Protein AF-A0AAU9Q810-F1 (afdb_monomer)

Sequence (113 aa):
MRFFKGLFLGLIVFGAFTLGQATQYHISSDEVRYTTLQSWLNTYPEQRELTHQFIERCINHPPRVFGSDDTLSLYECGDSLGAYNLVDTLEQAERMLSDVAWPLSEFQAHSTP

pLDDT: mean 72.8, std 15.01, range [40.91, 93.0]

Radius of gyration: 19.92 Å; Cα contacts (8 Å, |Δi|>4): 63; chains: 1; bounding box: 44×58×50 Å

Solvent-accessible surface area (backbone atoms only — not comparable to full-atom values): 6549 Å² total; per-residue (Å²): 119,71,66,59,54,53,54,52,52,50,51,52,53,52,52,53,48,55,53,50,52,54,52,52,51,53,55,50,53,54,51,51,50,53,51,48,51,52,51,45,41,73,76,40,59,89,46,41,67,62,52,49,51,40,43,56,46,30,67,75,46,52,55,68,45,89,91,50,95,54,63,55,46,59,54,61,46,24,51,76,71,68,37,50,73,61,33,53,52,48,52,51,52,50,52,48,44,62,62,62,70,61,55,82,81,65,71,79,79,75,81,77,133

Organism: NCBI:txid696485

Structure (mmCIF, N/CA/C/O backbone):
data_AF-A0AAU9Q810-F1
#
_entry.id   AF-A0AAU9Q810-F1
#
loop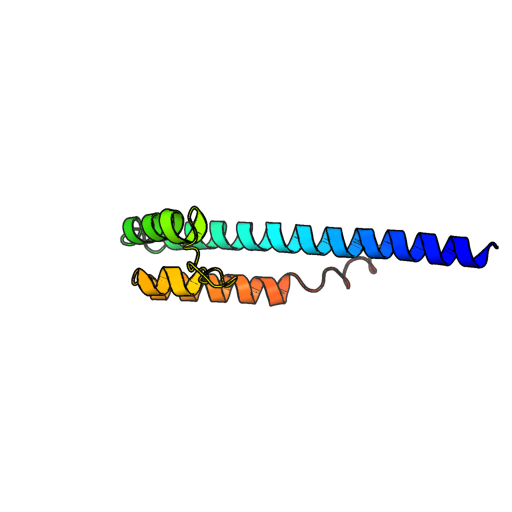_
_atom_site.group_PDB
_atom_site.id
_atom_site.type_symbol
_atom_site.label_atom_id
_atom_site.label_alt_id
_atom_site.label_comp_id
_atom_site.label_asym_id
_atom_site.label_entity_id
_atom_site.label_seq_id
_atom_site.pdbx_PDB_ins_code
_atom_site.Cartn_x
_atom_site.Cartn_y
_atom_site.Cartn_z
_atom_site.occupancy
_atom_site.B_iso_or_equiv
_atom_site.auth_seq_id
_atom_site.auth_comp_id
_atom_site.auth_asym_id
_atom_site.auth_atom_id
_atom_site.pdbx_PDB_model_num
ATOM 1 N N . MET A 1 1 ? 31.382 14.120 -36.101 1.00 52.81 1 MET A N 1
ATOM 2 C CA . MET A 1 1 ? 31.649 13.709 -34.697 1.00 52.81 1 MET A CA 1
ATOM 3 C C . MET A 1 1 ? 30.894 14.504 -33.619 1.00 52.81 1 MET A C 1
ATOM 5 O O . MET A 1 1 ? 30.610 13.922 -32.584 1.00 52.81 1 MET A O 1
ATOM 9 N N . ARG A 1 2 ? 30.531 15.787 -33.812 1.00 57.81 2 ARG A N 1
ATOM 10 C CA . ARG A 1 2 ? 29.805 16.584 -32.791 1.00 57.81 2 ARG A CA 1
ATOM 11 C C . ARG A 1 2 ? 28.341 16.162 -32.560 1.00 57.81 2 ARG A C 1
ATOM 13 O O . ARG A 1 2 ? 27.901 16.137 -31.420 1.00 57.81 2 ARG A O 1
ATOM 20 N N . PHE A 1 3 ? 27.638 15.747 -33.615 1.00 57.88 3 PHE A N 1
ATOM 21 C CA . PHE A 1 3 ? 26.242 15.282 -33.545 1.00 57.88 3 PHE A CA 1
ATOM 22 C C . PHE A 1 3 ? 26.063 14.003 -32.708 1.00 57.88 3 PHE A C 1
ATOM 24 O O . PHE A 1 3 ? 25.139 13.902 -31.910 1.00 57.88 3 PHE A O 1
ATOM 31 N N . PHE A 1 4 ? 27.003 13.059 -32.826 1.00 60.53 4 PHE A N 1
ATOM 32 C CA . PHE A 1 4 ? 26.976 11.800 -32.073 1.00 60.53 4 PHE A CA 1
ATOM 33 C C . PHE A 1 4 ? 27.126 12.018 -30.561 1.00 60.53 4 PHE A C 1
ATOM 35 O O . PHE A 1 4 ? 26.480 11.332 -29.781 1.00 60.53 4 PHE A O 1
ATOM 42 N N . LYS A 1 5 ? 27.924 13.013 -30.140 1.00 61.47 5 LYS A N 1
ATOM 43 C CA . LYS A 1 5 ? 28.067 13.389 -28.722 1.00 61.47 5 LYS A CA 1
ATOM 44 C C . LYS A 1 5 ? 26.780 13.981 -28.137 1.0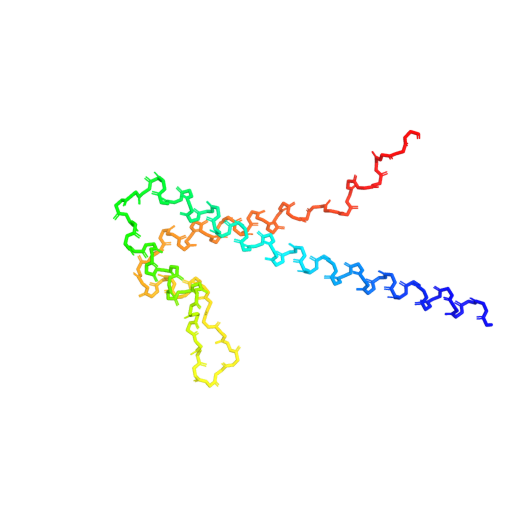0 61.47 5 LYS A C 1
ATOM 46 O O . LYS A 1 5 ? 26.460 13.679 -26.995 1.00 61.47 5 LYS A O 1
ATOM 51 N N . GLY A 1 6 ? 26.043 14.779 -28.914 1.00 68.69 6 GLY A N 1
ATOM 52 C CA . GLY A 1 6 ? 24.745 15.324 -28.495 1.00 68.69 6 GLY A CA 1
ATOM 53 C C . GLY A 1 6 ? 23.674 14.241 -28.342 1.00 68.69 6 GLY A C 1
ATOM 54 O O . GLY A 1 6 ? 22.963 14.220 -27.344 1.00 68.69 6 GLY A O 1
ATOM 55 N N . LEU A 1 7 ? 23.626 13.289 -29.280 1.00 73.12 7 LEU A N 1
ATOM 56 C CA . LEU A 1 7 ? 22.701 12.152 -29.222 1.00 73.12 7 LEU A CA 1
ATOM 57 C C . LEU A 1 7 ? 23.000 11.219 -28.035 1.00 73.12 7 LEU A C 1
ATOM 59 O O . LEU A 1 7 ? 22.086 10.762 -27.356 1.00 73.12 7 LEU A O 1
ATOM 63 N N . PHE A 1 8 ? 24.284 10.985 -27.745 1.00 75.88 8 PHE A N 1
ATOM 64 C CA . PHE A 1 8 ? 24.706 10.152 -26.617 1.00 75.88 8 PHE A CA 1
ATOM 65 C C . PHE A 1 8 ? 24.386 10.800 -25.262 1.00 75.88 8 PHE A C 1
ATOM 67 O O . PHE A 1 8 ? 23.898 10.128 -24.359 1.00 75.88 8 PHE A O 1
ATOM 74 N N . LEU A 1 9 ? 24.598 12.115 -25.126 1.00 76.62 9 LEU A N 1
ATOM 75 C CA . LEU A 1 9 ? 24.210 12.859 -23.923 1.00 76.62 9 LEU A CA 1
ATOM 76 C C . LEU A 1 9 ? 22.686 12.889 -23.735 1.00 76.62 9 LEU A C 1
ATOM 78 O O . LEU A 1 9 ? 22.218 12.708 -22.615 1.00 76.62 9 LEU A O 1
ATOM 82 N N . GLY A 1 10 ? 21.916 13.040 -24.817 1.00 78.06 10 GLY A N 1
ATOM 83 C CA . GLY A 1 10 ? 20.453 12.969 -24.769 1.00 78.06 10 GLY A CA 1
ATOM 84 C C . GLY A 1 10 ? 19.936 11.613 -24.278 1.00 78.06 10 GLY A C 1
ATOM 85 O O . GLY A 1 10 ? 19.064 11.569 -23.415 1.00 78.06 10 GLY A O 1
ATOM 86 N N . LEU A 1 11 ? 20.522 10.510 -24.755 1.00 76.44 11 LEU A N 1
ATOM 87 C CA . LEU A 1 11 ? 20.173 9.157 -24.303 1.00 76.44 11 LEU A CA 1
ATOM 88 C C . LEU A 1 11 ? 20.500 8.923 -22.823 1.00 76.44 11 LEU A C 1
ATOM 90 O O . LEU A 1 11 ? 19.710 8.299 -22.121 1.00 76.44 11 LEU A O 1
ATOM 94 N N . ILE A 1 12 ? 21.628 9.445 -22.333 1.00 77.50 12 ILE A N 1
ATOM 95 C CA . ILE A 1 12 ? 22.006 9.327 -20.917 1.00 77.50 12 ILE A CA 1
ATOM 96 C C . ILE A 1 12 ? 21.019 10.090 -20.024 1.00 77.50 12 ILE A C 1
ATOM 98 O O . ILE A 1 12 ? 20.574 9.555 -19.011 1.00 77.50 12 ILE A O 1
ATOM 102 N N . VAL A 1 13 ? 20.638 11.313 -20.408 1.00 76.44 13 VAL A N 1
ATOM 103 C CA . VAL A 1 13 ? 19.667 12.119 -19.647 1.00 76.44 13 VAL A CA 1
ATOM 104 C C . VAL A 1 13 ? 18.284 11.462 -19.649 1.00 76.44 13 VAL A C 1
ATOM 106 O O . VAL A 1 13 ? 17.651 11.369 -18.600 1.00 76.44 13 VAL A O 1
ATOM 109 N N . PHE A 1 14 ? 17.838 10.937 -20.793 1.00 72.31 14 PHE A N 1
ATOM 110 C CA . PHE A 1 14 ? 16.566 10.219 -20.894 1.00 72.31 14 PHE A CA 1
ATOM 111 C C . PHE A 1 14 ? 16.561 8.918 -20.068 1.00 72.31 14 PHE A C 1
ATOM 113 O O . PHE A 1 14 ? 15.591 8.620 -19.368 1.00 72.31 14 PHE A O 1
ATOM 120 N N . GLY A 1 15 ? 17.670 8.172 -20.076 1.00 71.44 15 GLY A N 1
ATOM 121 C CA . GLY A 1 15 ? 17.847 6.982 -19.241 1.00 71.44 15 GLY A CA 1
ATOM 122 C C . GLY A 1 15 ? 17.805 7.295 -17.741 1.00 71.44 15 GLY A C 1
ATOM 123 O O . GLY A 1 15 ? 17.127 6.607 -16.986 1.00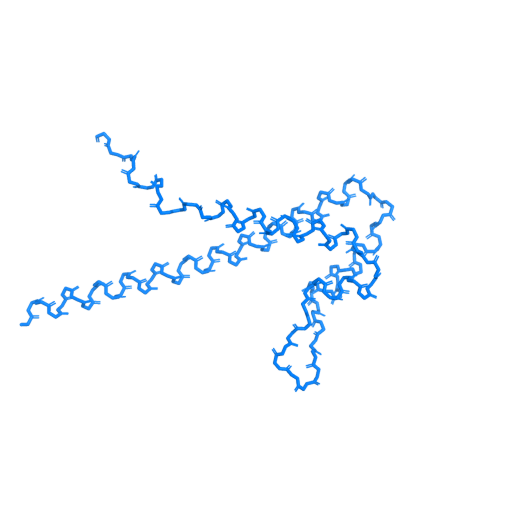 71.44 15 GLY A O 1
ATOM 124 N N . ALA A 1 16 ? 18.461 8.371 -17.301 1.00 71.06 16 ALA A N 1
ATOM 125 C CA . ALA A 1 16 ? 18.420 8.790 -15.899 1.00 71.06 16 ALA A CA 1
ATOM 126 C C . ALA A 1 16 ? 17.016 9.249 -15.460 1.00 71.06 16 ALA A C 1
ATOM 128 O O . ALA A 1 16 ? 16.584 8.933 -14.352 1.00 71.06 16 ALA A O 1
ATOM 129 N N . PHE A 1 17 ? 16.286 9.952 -16.333 1.00 71.44 17 PHE A N 1
ATOM 130 C CA . PHE A 1 17 ? 14.923 10.405 -16.050 1.00 71.44 17 PHE A CA 1
ATOM 131 C C . PHE A 1 17 ? 13.953 9.231 -15.867 1.00 71.44 17 PHE A C 1
ATOM 133 O O . PHE A 1 17 ? 13.228 9.180 -14.877 1.00 71.44 17 PHE A O 1
ATOM 140 N N . THR A 1 18 ? 13.979 8.255 -16.778 1.00 69.12 18 THR A N 1
ATOM 141 C CA . THR A 1 18 ? 13.091 7.078 -16.712 1.00 69.12 18 THR A CA 1
ATOM 142 C C . THR A 1 18 ? 13.339 6.223 -15.465 1.00 69.12 18 THR A C 1
ATOM 144 O O . THR A 1 18 ? 12.384 5.809 -14.810 1.00 69.12 18 THR A O 1
ATOM 147 N N . LEU A 1 19 ? 14.601 6.030 -15.070 1.00 67.00 19 LEU A N 1
ATOM 148 C CA . LEU A 1 19 ? 14.954 5.322 -13.831 1.00 67.00 19 LEU A CA 1
ATOM 149 C C . LEU A 1 19 ? 14.513 6.080 -12.567 1.00 67.00 19 LEU A C 1
ATOM 151 O O . LEU A 1 19 ? 14.037 5.468 -11.607 1.00 67.00 19 LEU A O 1
ATOM 155 N N . GLY A 1 20 ? 14.648 7.410 -12.567 1.00 65.19 20 GLY A N 1
ATOM 156 C CA . GLY A 1 20 ? 14.203 8.259 -11.462 1.00 65.19 20 GLY A CA 1
ATOM 157 C C . GLY A 1 20 ? 12.688 8.208 -11.257 1.00 65.19 20 GLY A C 1
ATOM 158 O O . GLY A 1 20 ? 12.233 8.032 -10.129 1.00 65.19 20 GLY A O 1
ATOM 159 N N . GLN A 1 21 ? 11.918 8.279 -12.345 1.00 65.56 21 GLN A N 1
ATOM 160 C CA . GLN A 1 21 ? 10.455 8.176 -12.314 1.00 65.56 21 GLN A CA 1
ATOM 161 C C . GLN A 1 21 ? 9.985 6.796 -11.824 1.00 65.56 21 GLN A C 1
ATOM 163 O O . GLN A 1 21 ? 9.096 6.718 -10.981 1.00 65.56 21 GLN A O 1
ATOM 168 N N . ALA A 1 22 ? 10.628 5.708 -12.265 1.00 63.47 22 ALA A N 1
ATOM 169 C CA . ALA A 1 22 ? 10.298 4.357 -11.798 1.00 63.47 22 ALA A CA 1
ATOM 170 C C . ALA A 1 22 ? 10.538 4.185 -10.287 1.00 63.47 22 ALA A C 1
ATOM 172 O O . ALA A 1 22 ? 9.723 3.597 -9.580 1.00 63.47 22 ALA A O 1
ATOM 173 N N . THR A 1 23 ? 11.635 4.745 -9.773 1.00 59.38 23 THR A N 1
ATOM 174 C CA . THR A 1 23 ? 11.954 4.687 -8.339 1.00 59.38 23 THR A CA 1
ATOM 175 C C . THR A 1 23 ? 10.958 5.504 -7.513 1.00 59.38 23 THR A C 1
ATOM 177 O O . THR A 1 23 ? 10.500 5.041 -6.471 1.00 59.38 23 THR A O 1
ATOM 180 N N . GLN A 1 24 ? 10.585 6.697 -7.988 1.00 61.44 24 GLN A N 1
ATOM 181 C CA . GLN A 1 24 ? 9.572 7.532 -7.333 1.00 61.44 24 GLN A CA 1
ATOM 182 C C . GLN A 1 24 ? 8.203 6.852 -7.299 1.00 61.44 24 GLN A C 1
ATOM 184 O O . GLN A 1 24 ? 7.547 6.877 -6.262 1.00 61.44 24 GLN A O 1
ATOM 189 N N . TYR A 1 25 ? 7.808 6.190 -8.388 1.00 63.09 25 TYR A N 1
ATOM 190 C CA . TYR A 1 25 ? 6.562 5.428 -8.446 1.00 63.09 25 TYR A CA 1
ATOM 191 C C . TYR A 1 25 ? 6.524 4.310 -7.395 1.00 63.09 25 TYR A C 1
ATOM 193 O O . TYR A 1 25 ? 5.559 4.204 -6.641 1.00 63.09 25 TYR A O 1
ATOM 201 N N . HIS A 1 26 ? 7.600 3.522 -7.284 1.00 61.16 26 HIS A N 1
ATOM 202 C CA . HIS A 1 26 ? 7.683 2.453 -6.285 1.00 61.16 26 HIS A CA 1
ATOM 203 C C . HIS A 1 26 ? 7.574 2.979 -4.851 1.00 61.16 26 HIS A C 1
ATOM 205 O O . HIS A 1 26 ? 6.749 2.487 -4.083 1.00 61.16 26 HIS A O 1
ATOM 211 N N . ILE A 1 27 ? 8.344 4.015 -4.508 1.00 65.75 27 ILE A N 1
ATOM 212 C CA . ILE A 1 27 ? 8.302 4.624 -3.170 1.00 65.75 27 ILE A CA 1
ATOM 213 C C . ILE A 1 27 ? 6.899 5.165 -2.866 1.00 65.75 27 ILE A C 1
ATOM 215 O O . ILE A 1 27 ? 6.370 4.943 -1.780 1.00 65.75 27 ILE A O 1
ATOM 219 N N . SER A 1 28 ? 6.276 5.825 -3.844 1.00 71.06 28 SER A N 1
ATOM 220 C CA . SER A 1 28 ? 4.938 6.392 -3.694 1.00 71.06 28 SER A CA 1
ATOM 221 C C . SER A 1 28 ? 3.870 5.312 -3.483 1.00 71.06 28 SER A C 1
ATOM 223 O O . SER A 1 28 ? 2.975 5.494 -2.660 1.00 71.06 28 SER A O 1
ATOM 225 N N . SER A 1 29 ? 3.995 4.162 -4.153 1.00 69.88 29 SER A N 1
ATOM 226 C CA . SER A 1 29 ? 3.068 3.037 -3.979 1.00 69.88 29 SER A CA 1
ATOM 227 C C . SER A 1 29 ? 3.135 2.423 -2.577 1.00 69.88 29 SER A C 1
ATOM 229 O O . SER A 1 29 ? 2.096 2.171 -1.965 1.00 69.88 29 SER A O 1
ATOM 231 N N . ASP A 1 30 ? 4.336 2.260 -2.017 1.00 73.62 30 ASP A N 1
ATOM 232 C CA . ASP A 1 30 ? 4.499 1.735 -0.660 1.00 73.62 30 ASP A CA 1
ATOM 233 C C . ASP A 1 30 ? 3.972 2.727 0.385 1.00 73.62 30 ASP A C 1
ATOM 235 O O . ASP A 1 30 ? 3.267 2.338 1.319 1.00 73.62 30 ASP A O 1
ATOM 239 N N . GLU A 1 31 ? 4.238 4.022 0.208 1.00 78.75 31 GLU A N 1
ATOM 240 C CA . GLU A 1 31 ? 3.732 5.064 1.103 1.00 78.75 31 GLU A CA 1
ATOM 241 C C . GLU A 1 31 ? 2.195 5.128 1.108 1.00 78.75 31 GLU A C 1
ATOM 243 O O . GLU A 1 31 ? 1.577 5.190 2.178 1.00 78.75 31 GLU A O 1
ATOM 248 N N . VAL A 1 32 ? 1.550 5.021 -0.058 1.00 81.31 32 VAL A N 1
ATOM 249 C CA . VAL A 1 32 ? 0.081 4.952 -0.156 1.00 81.31 32 VAL A CA 1
ATOM 250 C C . VAL A 1 32 ? -0.477 3.724 0.551 1.00 81.31 32 VAL A C 1
ATOM 252 O O . VAL A 1 32 ? -1.460 3.837 1.287 1.00 81.31 32 VAL A O 1
ATOM 255 N N . ARG A 1 33 ? 0.158 2.558 0.408 1.00 83.38 33 ARG A N 1
ATOM 256 C CA . ARG A 1 33 ? -0.271 1.339 1.113 1.00 83.38 33 ARG A CA 1
ATOM 257 C C . ARG A 1 33 ? -0.219 1.519 2.626 1.00 83.38 33 ARG A C 1
ATOM 259 O O . ARG A 1 33 ? -1.205 1.252 3.313 1.00 83.38 33 ARG A O 1
ATOM 266 N N . TYR A 1 34 ? 0.902 2.010 3.154 1.00 84.25 34 TYR A N 1
ATOM 267 C CA . TYR A 1 34 ? 1.074 2.206 4.596 1.00 84.25 34 TYR A CA 1
ATOM 268 C C . TYR A 1 34 ? 0.118 3.255 5.170 1.00 84.25 34 TYR A C 1
ATOM 270 O O . TYR A 1 34 ? -0.459 3.040 6.239 1.00 84.25 34 TYR A O 1
ATOM 278 N N . THR A 1 35 ? -0.079 4.374 4.473 1.00 86.31 35 THR A N 1
ATOM 279 C CA . THR A 1 35 ? -1.014 5.425 4.905 1.00 86.31 35 THR A CA 1
ATOM 280 C C . THR A 1 35 ? -2.465 4.947 4.859 1.00 86.31 35 THR A C 1
ATOM 282 O O . THR A 1 35 ? -3.219 5.200 5.800 1.00 86.31 35 THR A O 1
ATOM 285 N N . THR A 1 36 ? -2.838 4.170 3.840 1.00 87.00 36 THR A N 1
ATOM 286 C CA . THR A 1 36 ? -4.168 3.552 3.730 1.00 87.00 36 THR A CA 1
ATOM 287 C C . THR A 1 36 ? -4.411 2.547 4.853 1.00 87.00 36 THR A C 1
ATOM 289 O O . THR A 1 36 ? -5.457 2.591 5.493 1.00 87.00 36 THR A O 1
ATOM 292 N N . LEU A 1 37 ? -3.427 1.701 5.177 1.00 88.88 37 LEU A N 1
ATOM 293 C CA . LEU A 1 37 ? -3.505 0.758 6.301 1.00 88.88 37 LEU A CA 1
ATOM 294 C C . LEU A 1 37 ? -3.635 1.463 7.655 1.00 88.88 37 LEU A C 1
ATOM 296 O O . LEU A 1 37 ? -4.430 1.052 8.496 1.00 88.88 37 LEU A O 1
ATOM 300 N N . GLN A 1 38 ? -2.878 2.539 7.869 1.00 89.50 38 GLN A N 1
ATOM 301 C CA . GLN A 1 38 ? -2.999 3.377 9.065 1.00 89.50 38 GLN A CA 1
ATOM 302 C C . GLN A 1 38 ? -4.394 4.000 9.166 1.00 89.50 38 GLN A C 1
ATOM 304 O O . GLN A 1 38 ? -5.025 3.938 10.221 1.00 89.50 38 GLN A O 1
ATOM 309 N N . SER A 1 39 ? -4.903 4.560 8.064 1.00 88.50 39 SER A N 1
ATOM 310 C CA . SER A 1 39 ? -6.259 5.109 8.008 1.00 88.50 39 SER A CA 1
ATOM 311 C C . SER A 1 39 ? -7.305 4.035 8.304 1.00 88.50 39 SER A C 1
ATOM 313 O O . SER A 1 39 ? -8.193 4.259 9.123 1.00 88.50 39 SER A O 1
ATOM 315 N N . TRP A 1 40 ? -7.161 2.848 7.710 1.00 90.31 40 TRP A N 1
ATOM 316 C CA . TRP A 1 40 ? -8.042 1.707 7.936 1.00 90.31 40 TRP A CA 1
ATOM 317 C C . TRP A 1 40 ? -8.089 1.302 9.410 1.00 90.31 40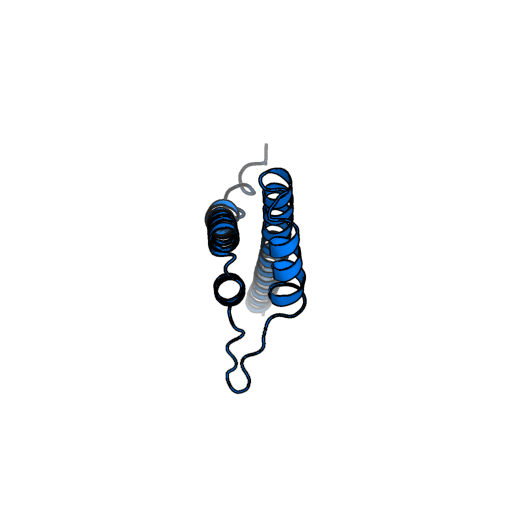 TRP A C 1
ATOM 319 O O . TRP A 1 40 ? -9.170 1.172 9.975 1.00 90.31 40 TRP A O 1
ATOM 329 N N . LEU A 1 41 ? -6.927 1.175 10.057 1.00 90.88 41 LEU A N 1
ATOM 330 C CA . LEU A 1 41 ? -6.818 0.830 11.479 1.00 90.88 41 LEU A CA 1
ATOM 331 C C . LEU A 1 41 ? -7.458 1.873 12.402 1.00 90.88 41 LEU A C 1
ATOM 333 O O . LEU A 1 41 ? -7.987 1.514 13.454 1.00 90.88 41 LEU A O 1
ATOM 337 N N . ASN A 1 42 ? -7.414 3.151 12.020 1.00 90.50 42 ASN A N 1
ATOM 338 C CA . ASN A 1 42 ? -8.059 4.226 12.770 1.00 90.50 42 ASN A CA 1
ATOM 339 C C . ASN A 1 42 ? -9.587 4.197 12.618 1.00 90.50 42 ASN A C 1
ATOM 341 O O . ASN A 1 42 ? -10.298 4.525 13.566 1.00 90.50 42 ASN A O 1
ATOM 345 N N . THR A 1 43 ? -10.093 3.819 11.441 1.00 91.75 43 THR A N 1
ATOM 346 C CA . THR A 1 43 ? -11.534 3.731 11.162 1.00 91.75 43 THR A CA 1
ATOM 347 C C . THR A 1 43 ? -12.163 2.441 11.698 1.00 91.75 43 THR A C 1
ATOM 349 O O . THR A 1 43 ? -13.269 2.496 12.229 1.00 91.75 43 THR A O 1
ATOM 352 N N . TYR A 1 44 ? -11.458 1.309 11.603 1.00 91.75 44 TYR A N 1
ATOM 353 C CA . TYR A 1 44 ? -11.940 -0.034 11.953 1.00 91.75 44 TYR A CA 1
ATOM 354 C C . TYR A 1 44 ? -11.010 -0.718 12.971 1.00 91.75 44 TYR A C 1
ATOM 356 O O . TYR A 1 44 ? -10.326 -1.699 12.647 1.00 91.75 44 TYR A O 1
ATOM 364 N N . PRO A 1 45 ? -10.942 -0.223 14.222 1.00 89.12 45 PRO A N 1
ATOM 365 C CA . PRO A 1 45 ? -10.050 -0.775 15.240 1.00 89.12 45 PRO A CA 1
ATOM 366 C C . PRO A 1 45 ? -10.356 -2.243 15.584 1.00 89.12 45 PRO A C 1
ATOM 368 O O . PRO A 1 45 ? -9.464 -2.973 16.017 1.00 89.12 45 PRO A O 1
ATOM 371 N N . GLU A 1 46 ? -11.588 -2.707 15.369 1.00 93.00 46 GLU A N 1
ATOM 372 C CA . GLU A 1 46 ? -12.002 -4.102 15.545 1.00 93.00 46 GLU A CA 1
ATOM 373 C C . GLU A 1 46 ? -11.365 -5.060 14.526 1.00 93.00 46 GLU A C 1
ATOM 375 O O . GLU A 1 46 ? -11.236 -6.251 14.802 1.00 93.00 46 GLU A O 1
ATOM 380 N N . GLN A 1 47 ? -10.903 -4.547 13.382 1.00 88.94 47 GLN A N 1
ATOM 381 C CA . GLN A 1 47 ? -10.230 -5.327 12.337 1.00 88.94 47 GLN A CA 1
ATOM 382 C C . GLN A 1 47 ? -8.704 -5.313 12.473 1.00 88.94 47 GLN A C 1
ATOM 384 O O . GLN A 1 47 ? -7.988 -5.757 11.572 1.00 88.94 47 GLN A O 1
ATOM 389 N N . ARG A 1 48 ? -8.180 -4.813 13.596 1.00 90.31 48 ARG A N 1
ATOM 390 C CA . ARG A 1 48 ? -6.741 -4.667 13.830 1.00 90.31 48 ARG A CA 1
ATOM 391 C C . ARG A 1 48 ? -5.973 -5.973 13.673 1.00 90.31 48 ARG A C 1
ATOM 393 O O . ARG A 1 48 ? -4.942 -5.986 13.012 1.00 90.31 48 ARG A O 1
ATOM 400 N N . GLU A 1 49 ? -6.489 -7.059 14.236 1.00 91.44 49 GLU A N 1
ATOM 401 C CA . GLU A 1 49 ? -5.849 -8.375 14.158 1.00 91.44 49 GLU A CA 1
ATOM 402 C C . GLU A 1 49 ? -5.781 -8.885 12.710 1.00 91.44 49 GLU A C 1
ATOM 404 O O . GLU A 1 49 ? -4.713 -9.258 12.230 1.00 91.44 49 GLU A O 1
ATOM 409 N N . LEU A 1 50 ? -6.894 -8.791 11.972 1.00 90.38 50 LEU A N 1
ATOM 410 C CA . LEU A 1 50 ? -6.955 -9.147 10.550 1.00 90.38 50 LEU A CA 1
ATOM 411 C C . LEU A 1 50 ? -5.990 -8.296 9.709 1.00 90.38 50 LEU A C 1
ATOM 413 O O . LEU A 1 50 ? -5.293 -8.809 8.837 1.00 90.38 50 LEU A O 1
ATOM 417 N N . THR A 1 51 ? -5.905 -7.000 10.009 1.00 89.81 51 THR A N 1
ATOM 418 C CA . THR A 1 51 ? -5.016 -6.062 9.313 1.00 89.81 51 THR A CA 1
ATOM 419 C C . THR A 1 51 ? -3.542 -6.361 9.602 1.00 89.81 51 THR A C 1
ATOM 421 O O . THR A 1 51 ? -2.717 -6.316 8.693 1.00 89.81 51 THR A O 1
ATOM 424 N N . HIS A 1 52 ? -3.186 -6.719 10.839 1.00 90.25 52 HIS A N 1
ATOM 425 C CA . HIS A 1 52 ? -1.823 -7.147 11.168 1.00 90.25 52 HIS A CA 1
ATOM 426 C C . HIS A 1 52 ? -1.451 -8.457 10.467 1.00 90.25 52 HIS A C 1
ATOM 428 O O . HIS A 1 52 ? -0.357 -8.542 9.910 1.00 90.25 52 HIS A O 1
ATOM 434 N N . GLN A 1 53 ? -2.364 -9.431 10.416 1.00 88.75 53 GLN A N 1
ATOM 435 C CA . GLN A 1 53 ? -2.151 -10.677 9.673 1.00 88.75 53 GLN A CA 1
ATOM 436 C C . GLN A 1 53 ? -1.967 -10.425 8.173 1.00 88.75 53 GLN A C 1
ATOM 438 O O . GLN A 1 53 ? -1.093 -11.030 7.550 1.00 88.75 53 GLN A O 1
ATOM 443 N N . PHE A 1 54 ? -2.729 -9.490 7.601 1.00 89.56 54 PHE A N 1
ATOM 444 C CA . PHE A 1 54 ? -2.541 -9.044 6.223 1.00 89.56 54 PHE A CA 1
ATOM 445 C C . PHE A 1 54 ? -1.148 -8.433 6.004 1.00 89.56 54 PHE A C 1
ATOM 447 O O . PHE A 1 54 ? -0.443 -8.827 5.077 1.00 89.56 54 PHE A O 1
ATOM 454 N N . ILE A 1 55 ? -0.700 -7.525 6.876 1.00 87.38 55 ILE A N 1
ATOM 455 C CA . ILE A 1 55 ? 0.633 -6.907 6.768 1.00 87.38 55 ILE A CA 1
ATOM 456 C C . ILE A 1 55 ? 1.737 -7.969 6.864 1.00 87.38 55 ILE A C 1
ATOM 458 O O . ILE A 1 55 ? 2.661 -7.995 6.052 1.00 87.38 55 ILE A O 1
ATOM 462 N N . GLU A 1 56 ? 1.651 -8.866 7.842 1.00 87.62 56 GLU A N 1
ATOM 463 C CA . GLU A 1 56 ? 2.688 -9.868 8.073 1.00 87.62 56 GLU A CA 1
ATOM 464 C C . GLU A 1 56 ? 2.790 -10.870 6.918 1.00 87.62 56 GLU A C 1
ATOM 466 O O . GLU A 1 56 ? 3.898 -11.206 6.488 1.00 87.62 56 GLU A O 1
ATOM 471 N N . ARG A 1 57 ? 1.642 -11.322 6.403 1.00 83.81 57 ARG A N 1
ATOM 472 C CA . ARG A 1 57 ? 1.570 -12.421 5.438 1.00 83.81 57 ARG A CA 1
ATOM 473 C C . ARG A 1 57 ? 1.536 -11.972 3.983 1.00 83.81 57 ARG A C 1
ATOM 475 O O . ARG A 1 57 ? 2.046 -12.696 3.141 1.00 83.81 57 ARG A O 1
ATOM 482 N N . CYS A 1 58 ? 0.956 -10.817 3.677 1.00 83.94 58 CYS A N 1
ATOM 483 C CA . CYS A 1 58 ? 0.802 -10.348 2.299 1.00 83.94 58 CYS A CA 1
ATOM 484 C C . CYS A 1 58 ? 1.824 -9.274 1.916 1.00 83.94 58 CYS A C 1
ATOM 486 O O . CYS A 1 58 ? 2.274 -9.264 0.775 1.00 83.94 58 CYS A O 1
ATOM 488 N N . ILE A 1 59 ? 2.238 -8.412 2.856 1.00 82.88 59 ILE A N 1
ATOM 489 C CA . ILE A 1 59 ? 3.209 -7.335 2.585 1.00 82.88 59 ILE A CA 1
ATOM 490 C C . ILE A 1 59 ? 4.637 -7.772 2.912 1.00 82.88 59 ILE A C 1
ATOM 492 O O . ILE A 1 59 ? 5.522 -7.675 2.065 1.00 82.88 59 ILE A O 1
ATOM 496 N N . ASN A 1 60 ? 4.877 -8.270 4.127 1.00 83.75 60 ASN A N 1
ATOM 497 C CA . ASN A 1 60 ? 6.234 -8.596 4.579 1.00 83.75 60 ASN A CA 1
ATOM 498 C C . ASN A 1 60 ? 6.732 -9.948 4.047 1.00 83.75 60 ASN A C 1
ATOM 500 O O . ASN A 1 60 ? 7.929 -10.119 3.819 1.00 83.75 60 ASN A O 1
ATOM 504 N N . HIS A 1 61 ? 5.822 -10.903 3.840 1.00 79.31 61 HIS A N 1
ATOM 505 C CA . HIS A 1 61 ? 6.144 -12.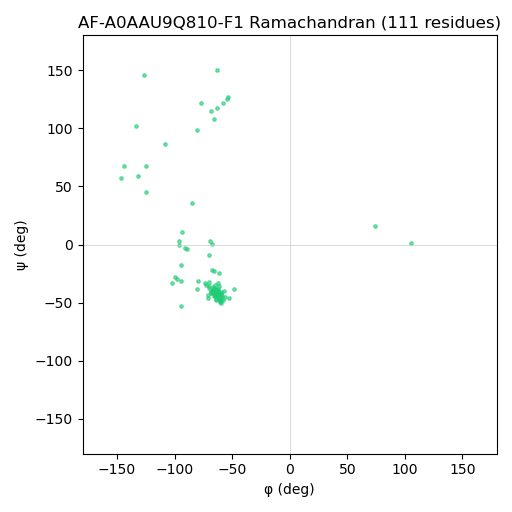254 3.372 1.00 79.31 61 HIS A CA 1
ATOM 506 C C . HIS A 1 61 ? 5.247 -12.685 2.205 1.00 79.31 61 HIS A C 1
ATOM 508 O O . HIS A 1 61 ? 4.560 -13.701 2.325 1.00 79.31 61 HIS A O 1
ATOM 514 N N . PRO A 1 62 ? 5.249 -11.946 1.078 1.00 68.81 62 PRO A N 1
ATOM 515 C CA . PRO A 1 62 ? 4.351 -12.225 -0.035 1.00 68.81 62 PRO A CA 1
ATOM 516 C C . PRO A 1 62 ? 4.482 -13.696 -0.466 1.00 68.81 62 PRO A C 1
ATOM 518 O O . PRO A 1 62 ? 5.608 -14.173 -0.688 1.00 68.81 62 PRO A O 1
ATOM 521 N N . PRO A 1 63 ? 3.365 -14.446 -0.548 1.00 64.88 63 PRO A N 1
ATOM 522 C CA . PRO A 1 63 ? 3.411 -15.855 -0.890 1.00 64.88 63 PRO A CA 1
ATOM 523 C C . PRO A 1 63 ? 3.975 -16.015 -2.302 1.00 64.88 63 PRO A C 1
ATOM 525 O O . PRO A 1 63 ? 3.411 -15.548 -3.290 1.00 64.88 63 PRO A O 1
ATOM 528 N N . ARG A 1 64 ? 5.122 -16.688 -2.396 1.00 60.78 64 ARG A N 1
ATOM 529 C CA . ARG A 1 64 ? 5.699 -17.081 -3.681 1.00 60.78 64 ARG A CA 1
ATOM 530 C C . ARG A 1 64 ? 4.918 -18.282 -4.191 1.00 60.78 64 ARG A C 1
ATOM 532 O O . ARG A 1 64 ? 4.868 -19.305 -3.503 1.00 60.78 64 ARG A O 1
ATOM 539 N N . VAL A 1 65 ? 4.325 -18.182 -5.376 1.00 57.28 65 VAL A N 1
ATOM 540 C CA . VAL A 1 65 ? 3.765 -19.361 -6.035 1.00 57.28 65 VAL A CA 1
ATOM 541 C C . VAL A 1 65 ? 4.944 -20.249 -6.428 1.00 57.28 65 VAL A C 1
ATOM 543 O O . VAL A 1 65 ? 5.820 -19.860 -7.197 1.00 57.28 65 VAL A O 1
ATOM 546 N N . PHE A 1 66 ? 5.037 -21.436 -5.830 1.00 45.44 66 PHE A N 1
ATOM 547 C CA . PHE A 1 66 ? 6.092 -22.385 -6.171 1.00 45.44 66 PHE A CA 1
ATOM 548 C C . PHE A 1 66 ? 5.895 -22.861 -7.617 1.00 45.44 66 PHE A C 1
ATOM 550 O O . PHE A 1 66 ? 4.993 -23.649 -7.887 1.00 45.44 66 PHE A O 1
ATOM 557 N N . GLY A 1 67 ? 6.762 -22.418 -8.531 1.00 51.81 67 GLY A N 1
ATOM 558 C CA . GLY A 1 67 ? 6.825 -22.929 -9.906 1.00 51.81 67 GLY A CA 1
ATOM 559 C C . GLY A 1 67 ? 6.259 -22.016 -10.998 1.00 51.81 67 GLY A C 1
ATOM 560 O O . GLY A 1 67 ? 6.324 -22.398 -12.163 1.00 51.81 67 GLY A O 1
ATOM 561 N N . SER A 1 68 ? 5.780 -20.818 -10.663 1.00 44.81 68 SER A N 1
ATOM 562 C CA . SER A 1 68 ? 5.521 -19.735 -11.620 1.00 44.81 68 SER A CA 1
ATOM 563 C C . SER A 1 68 ? 6.241 -18.473 -11.151 1.00 44.81 68 SER A C 1
ATOM 565 O O . SER A 1 68 ? 6.356 -18.232 -9.953 1.00 44.81 68 SER A O 1
ATOM 567 N N . ASP A 1 69 ? 6.732 -17.663 -12.089 1.00 47.69 69 ASP A N 1
ATOM 568 C CA . ASP A 1 69 ? 7.303 -16.332 -11.803 1.00 47.69 69 ASP A CA 1
ATOM 569 C C . ASP A 1 69 ? 6.217 -15.326 -11.351 1.00 47.69 69 ASP A C 1
ATOM 571 O O 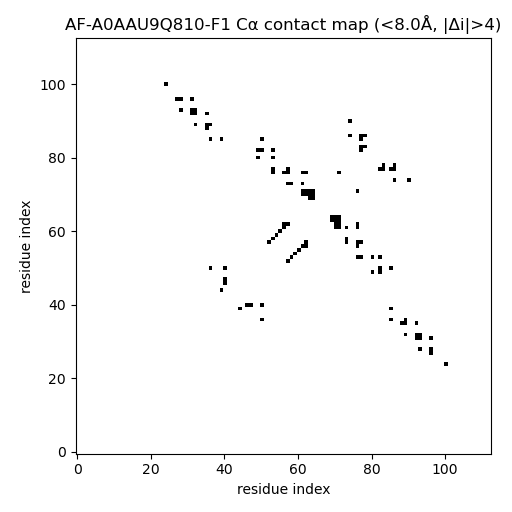. ASP A 1 69 ? 6.479 -14.152 -11.105 1.00 47.69 69 ASP A O 1
ATOM 575 N N . ASP A 1 70 ? 4.978 -15.807 -11.224 1.00 45.38 70 ASP A N 1
ATOM 576 C CA . ASP A 1 70 ? 3.837 -15.066 -10.718 1.00 45.38 70 ASP A CA 1
ATOM 577 C C . ASP A 1 70 ? 3.889 -15.045 -9.188 1.00 45.38 70 ASP A C 1
ATOM 579 O O . ASP A 1 70 ? 3.500 -15.988 -8.494 1.00 45.38 70 ASP A O 1
ATOM 583 N N . THR A 1 71 ? 4.393 -13.946 -8.637 1.00 52.47 71 THR A N 1
ATOM 584 C CA . THR A 1 71 ? 4.094 -13.565 -7.258 1.00 52.47 71 THR A CA 1
ATOM 585 C C . THR A 1 71 ? 2.583 -13.428 -7.123 1.00 52.47 71 THR A C 1
ATOM 587 O O . THR A 1 71 ? 1.988 -12.627 -7.845 1.00 52.47 71 THR A O 1
ATOM 590 N N . LEU A 1 72 ? 1.975 -14.191 -6.210 1.00 58.06 72 LEU A N 1
ATOM 591 C CA . LEU A 1 72 ? 0.560 -14.040 -5.882 1.00 58.06 72 LEU A CA 1
ATOM 592 C C . LEU A 1 72 ? 0.346 -12.572 -5.498 1.00 58.06 72 LEU A C 1
ATOM 594 O O . LEU A 1 72 ? 1.099 -12.036 -4.674 1.00 58.06 72 LEU A O 1
ATOM 598 N N . SER A 1 73 ? -0.591 -11.897 -6.159 1.00 71.19 73 SER A N 1
ATOM 599 C CA . SER A 1 73 ? -0.738 -10.455 -5.985 1.00 71.19 73 SER A CA 1
ATOM 600 C C .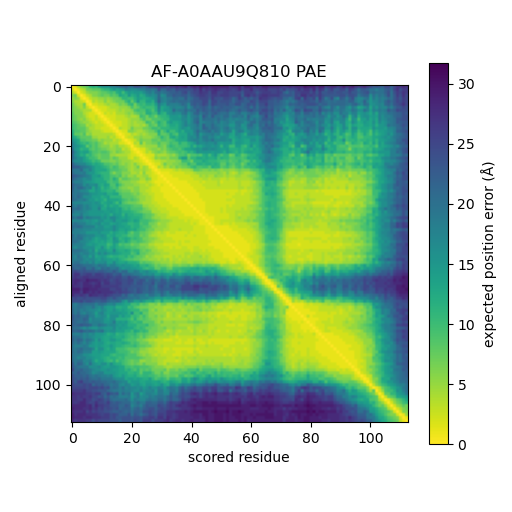 SER A 1 73 ? -1.132 -10.140 -4.541 1.00 71.19 73 SER A C 1
ATOM 602 O O . SER A 1 73 ? -1.783 -10.938 -3.859 1.00 71.19 73 SER A O 1
ATOM 604 N N . LEU A 1 74 ? -0.733 -8.961 -4.057 1.00 78.19 74 LEU A N 1
ATOM 605 C CA . LEU A 1 74 ? -1.080 -8.478 -2.716 1.00 78.19 74 LEU A CA 1
ATOM 606 C C . LEU A 1 74 ? -2.589 -8.629 -2.430 1.00 78.19 74 LEU A C 1
ATOM 608 O O . LEU A 1 74 ? -2.984 -9.003 -1.325 1.00 78.19 74 LEU A O 1
ATOM 612 N N . TYR A 1 75 ? -3.408 -8.386 -3.454 1.00 81.19 75 TYR A N 1
ATOM 613 C CA . TYR A 1 75 ? -4.864 -8.451 -3.407 1.00 81.19 75 TYR A CA 1
ATOM 614 C C . TYR A 1 75 ? -5.384 -9.889 -3.286 1.00 81.19 75 TYR A C 1
ATOM 616 O O . TYR A 1 75 ? -6.171 -10.174 -2.389 1.00 81.19 75 TYR A O 1
ATOM 624 N N . GLU A 1 76 ? -4.861 -10.826 -4.083 1.00 82.25 76 GLU A N 1
ATOM 625 C CA . GLU A 1 76 ? -5.215 -12.251 -3.974 1.00 82.25 76 GLU A CA 1
ATOM 626 C C . GLU A 1 76 ? -4.831 -12.835 -2.605 1.00 82.25 76 GLU A C 1
ATOM 628 O O . GLU A 1 76 ? -5.552 -13.663 -2.041 1.00 82.25 76 GLU A O 1
ATOM 633 N N . CYS A 1 77 ? -3.710 -12.385 -2.028 1.00 84.62 77 CYS A N 1
ATOM 634 C CA . CYS A 1 77 ? -3.322 -12.781 -0.677 1.00 84.62 77 CYS A CA 1
ATOM 635 C C . CYS A 1 77 ? -4.328 -12.268 0.364 1.00 84.62 77 CYS A C 1
ATOM 637 O O . CYS A 1 77 ? -4.747 -13.030 1.240 1.00 84.62 77 CYS A O 1
ATOM 639 N N . GLY A 1 78 ? -4.761 -11.010 0.260 1.00 85.31 78 GLY A N 1
ATOM 640 C CA . GLY A 1 78 ? -5.755 -10.454 1.175 1.00 85.31 78 GLY A CA 1
ATOM 641 C C . GLY A 1 78 ? -7.139 -11.089 1.037 1.00 85.31 78 GLY A C 1
ATOM 642 O O . GLY A 1 78 ? -7.784 -11.359 2.052 1.00 85.31 78 GLY A O 1
ATOM 643 N N . ASP A 1 79 ? -7.551 -11.440 -0.181 1.00 86.62 79 ASP A N 1
ATOM 644 C CA . ASP A 1 79 ? -8.792 -12.179 -0.429 1.00 86.62 79 ASP A CA 1
ATOM 645 C C . ASP A 1 79 ? -8.769 -13.562 0.233 1.00 86.62 79 ASP A C 1
ATOM 647 O O . ASP A 1 79 ? -9.761 -13.992 0.828 1.00 86.62 79 ASP A O 1
ATOM 651 N N . SER A 1 80 ? -7.616 -14.242 0.214 1.00 86.12 80 SER A N 1
ATOM 652 C CA . SER A 1 80 ? -7.443 -15.540 0.882 1.00 86.12 80 SER A CA 1
ATOM 653 C C . SER A 1 80 ? -7.536 -15.465 2.414 1.00 86.12 80 SER A C 1
ATOM 655 O O . SER A 1 80 ? -7.852 -16.462 3.065 1.00 86.12 80 SER A O 1
ATOM 657 N N . LEU A 1 81 ? -7.293 -14.284 2.993 1.00 85.88 81 LEU A N 1
ATOM 658 C CA . LEU A 1 81 ? -7.428 -14.005 4.425 1.00 85.88 81 LEU A CA 1
ATOM 659 C C . LEU A 1 81 ? -8.835 -13.529 4.814 1.00 85.88 81 LEU A C 1
ATOM 661 O O . LEU A 1 81 ? -9.104 -13.326 5.996 1.00 85.88 81 LEU A O 1
ATOM 665 N N . GLY A 1 82 ? -9.733 -13.341 3.843 1.00 87.25 82 GLY A N 1
ATOM 666 C CA . GLY A 1 82 ? -11.048 -12.747 4.074 1.00 87.25 82 GLY A CA 1
ATOM 667 C C . GLY A 1 82 ? -11.004 -11.233 4.305 1.00 87.25 82 GLY A C 1
ATOM 668 O O . GLY A 1 82 ? -11.977 -10.655 4.788 1.00 87.25 82 GLY A O 1
ATOM 669 N N . ALA A 1 83 ? -9.893 -10.574 3.961 1.00 88.69 83 ALA A N 1
ATOM 670 C CA . ALA A 1 83 ? -9.684 -9.139 4.132 1.00 88.69 83 ALA A CA 1
ATOM 671 C C . ALA A 1 83 ? -10.258 -8.314 2.961 1.00 88.69 83 ALA A C 1
ATOM 673 O O . ALA A 1 83 ? -9.688 -7.292 2.591 1.00 88.69 83 ALA A O 1
ATOM 674 N N . TYR A 1 84 ? -11.394 -8.733 2.393 1.00 89.75 84 TYR A N 1
ATOM 675 C CA . TYR A 1 84 ? -11.956 -8.193 1.145 1.00 89.75 84 TYR A CA 1
ATOM 676 C C . TYR A 1 84 ? -12.118 -6.666 1.155 1.00 89.75 84 TYR A C 1
ATOM 678 O O . TYR A 1 84 ? -11.703 -5.988 0.224 1.00 89.75 84 TYR A O 1
ATOM 686 N N . ASN A 1 85 ? -12.671 -6.101 2.235 1.00 87.81 85 ASN A N 1
ATOM 687 C CA . ASN A 1 85 ? -12.899 -4.653 2.320 1.00 87.81 85 ASN A CA 1
ATOM 688 C C . ASN A 1 85 ? -11.587 -3.857 2.449 1.00 87.81 85 ASN A C 1
ATOM 690 O O . ASN A 1 85 ? -11.488 -2.732 1.960 1.00 87.81 85 ASN A O 1
ATOM 694 N N . LEU A 1 86 ? -10.577 -4.442 3.105 1.00 87.19 86 LEU A N 1
ATOM 695 C CA . LEU A 1 86 ? -9.249 -3.843 3.223 1.00 87.19 86 LEU A CA 1
ATOM 696 C C . LEU A 1 86 ? -8.524 -3.874 1.870 1.00 87.19 86 LEU A C 1
ATOM 698 O O . LEU A 1 86 ? -7.922 -2.878 1.475 1.00 87.19 86 LEU A O 1
ATOM 702 N N . VAL A 1 87 ? -8.614 -5.002 1.162 1.00 89.00 87 VAL A N 1
ATOM 703 C CA . VAL A 1 87 ? -8.072 -5.201 -0.189 1.00 89.00 87 VAL A CA 1
ATOM 704 C C . VAL A 1 87 ? -8.684 -4.211 -1.176 1.00 89.00 87 VAL A C 1
ATOM 706 O O . VAL A 1 87 ? -7.939 -3.505 -1.847 1.00 89.00 87 VAL A O 1
ATOM 709 N N . ASP A 1 88 ? -10.013 -4.094 -1.202 1.00 89.06 88 ASP A N 1
ATOM 710 C CA . ASP A 1 88 ? -10.735 -3.153 -2.069 1.00 89.06 88 ASP A CA 1
ATOM 711 C C . ASP A 1 88 ? -10.331 -1.696 -1.786 1.00 89.06 88 ASP A C 1
ATOM 713 O O . ASP A 1 88 ? -10.042 -0.922 -2.699 1.00 89.06 88 ASP A O 1
ATOM 717 N N . THR A 1 89 ? -10.204 -1.329 -0.507 1.00 86.31 89 THR A N 1
ATOM 718 C CA . THR A 1 89 ? -9.764 0.020 -0.116 1.00 86.31 89 THR A CA 1
ATOM 719 C C . THR A 1 89 ? -8.325 0.306 -0.559 1.00 86.31 89 THR A C 1
ATOM 721 O O . THR A 1 89 ? -8.032 1.401 -1.042 1.00 86.31 89 THR A O 1
ATOM 724 N N . LEU A 1 90 ? -7.421 -0.670 -0.423 1.00 84.88 90 LEU A N 1
ATOM 725 C CA . LEU A 1 90 ? -6.036 -0.556 -0.888 1.00 84.88 90 LEU A CA 1
ATOM 726 C C . LEU A 1 90 ? -5.948 -0.441 -2.411 1.00 84.88 90 LEU A C 1
ATOM 728 O O . LEU A 1 90 ? -5.197 0.390 -2.920 1.00 84.88 90 LEU A O 1
ATOM 732 N N . GLU A 1 91 ? -6.730 -1.234 -3.140 1.00 84.62 91 GLU A N 1
ATOM 733 C CA . GLU A 1 91 ? -6.769 -1.189 -4.600 1.00 84.62 91 GLU A CA 1
ATOM 734 C C . GLU A 1 91 ? -7.280 0.169 -5.102 1.00 84.62 91 GLU A C 1
ATOM 736 O O . GLU A 1 91 ? -6.696 0.761 -6.012 1.00 84.62 91 GLU A O 1
ATOM 741 N N . GLN A 1 92 ? -8.327 0.715 -4.478 1.00 84.19 92 GLN A N 1
ATOM 742 C CA . GLN A 1 92 ? -8.837 2.045 -4.811 1.00 84.19 92 GLN A CA 1
ATOM 743 C C . GLN A 1 92 ? -7.805 3.144 -4.534 1.00 84.19 92 GLN A C 1
ATOM 745 O O . GLN A 1 92 ? -7.625 4.030 -5.371 1.00 84.19 92 GLN A O 1
ATOM 750 N N . ALA A 1 93 ? -7.095 3.077 -3.404 1.00 80.62 93 ALA A N 1
ATOM 751 C CA . ALA A 1 93 ? -6.052 4.043 -3.069 1.00 80.62 93 ALA A CA 1
ATOM 752 C C . ALA A 1 93 ? -4.883 4.013 -4.074 1.00 80.62 93 ALA A C 1
ATOM 754 O O . ALA A 1 93 ? -4.403 5.067 -4.495 1.00 80.62 93 ALA A O 1
ATOM 755 N N . GLU A 1 94 ? -4.459 2.827 -4.520 1.00 74.94 94 GLU A N 1
ATOM 756 C CA . GLU A 1 94 ? -3.417 2.682 -5.548 1.00 74.94 94 GLU A CA 1
ATOM 757 C C . GLU A 1 94 ? -3.882 3.131 -6.937 1.00 74.94 94 GLU A C 1
ATOM 759 O O . GLU A 1 94 ? -3.116 3.773 -7.657 1.00 74.94 94 GLU A O 1
ATOM 764 N N . ARG A 1 95 ? -5.140 2.869 -7.314 1.00 74.31 95 ARG A N 1
ATOM 765 C CA . ARG A 1 95 ? -5.717 3.398 -8.562 1.00 74.31 95 ARG A CA 1
ATOM 766 C C . ARG A 1 95 ? -5.743 4.923 -8.560 1.00 74.31 95 ARG A C 1
ATOM 768 O O . ARG A 1 95 ? -5.348 5.533 -9.548 1.00 74.31 95 ARG A O 1
ATOM 775 N N . MET A 1 96 ? -6.117 5.538 -7.436 1.00 71.31 96 MET A N 1
ATOM 776 C CA . MET A 1 96 ? -6.018 6.990 -7.287 1.00 71.31 96 MET A CA 1
ATOM 777 C C . MET A 1 96 ? -4.569 7.456 -7.420 1.00 71.31 96 MET A C 1
ATOM 779 O O . MET A 1 96 ? -4.320 8.419 -8.133 1.00 71.31 96 MET A O 1
ATOM 783 N N . LEU A 1 97 ? -3.596 6.765 -6.818 1.00 67.56 97 LEU A N 1
ATOM 784 C CA . LEU A 1 97 ? -2.185 7.107 -7.002 1.00 67.56 97 LEU A CA 1
ATOM 785 C C . LEU A 1 97 ? -1.772 7.045 -8.480 1.00 67.56 97 LEU A C 1
ATOM 787 O O . LEU A 1 97 ? -1.118 7.968 -8.946 1.00 67.56 97 LEU A O 1
ATOM 791 N N . SER A 1 98 ? -2.170 6.015 -9.229 1.00 61.75 98 SER A N 1
ATOM 792 C CA . SER A 1 98 ? -1.921 5.936 -10.677 1.00 61.75 98 SER A CA 1
ATOM 793 C C . SER A 1 98 ? -2.508 7.138 -11.427 1.00 61.75 98 SER A C 1
ATOM 795 O O . SER A 1 98 ? -1.860 7.678 -12.324 1.00 61.75 98 SER A O 1
ATOM 797 N N . ASP A 1 99 ? -3.704 7.582 -11.039 1.00 60.53 99 ASP A N 1
ATOM 798 C CA . ASP A 1 99 ? -4.379 8.724 -11.658 1.00 60.53 99 ASP A CA 1
ATOM 799 C C . ASP A 1 99 ? -3.750 10.078 -11.269 1.00 60.53 99 ASP A C 1
ATOM 801 O O . ASP A 1 99 ? -3.732 10.995 -12.089 1.00 60.53 99 ASP A O 1
ATOM 805 N N . VAL A 1 100 ? -3.216 10.232 -10.045 1.00 58.75 100 VAL A N 1
ATOM 806 C CA . VAL A 1 100 ? -2.689 11.523 -9.543 1.00 58.75 100 VAL A CA 1
ATOM 807 C C . VAL A 1 100 ? -1.164 11.647 -9.670 1.00 58.75 100 VAL A C 1
ATOM 809 O O . VAL A 1 100 ? -0.648 12.749 -9.858 1.00 58.75 100 VAL A O 1
ATOM 812 N N . ALA A 1 101 ? -0.417 10.541 -9.604 1.00 55.50 101 ALA A N 1
ATOM 813 C CA . ALA A 1 101 ? 1.039 10.523 -9.782 1.00 55.50 101 ALA A CA 1
ATOM 814 C C . ALA A 1 101 ? 1.456 10.814 -11.236 1.00 55.50 101 ALA A C 1
ATOM 816 O O . ALA A 1 101 ? 2.632 11.063 -11.511 1.00 55.50 101 ALA A O 1
ATOM 817 N N . TRP A 1 102 ? 0.491 10.861 -12.159 1.00 49.22 102 TRP A N 1
ATOM 818 C CA . TRP A 1 102 ? 0.667 11.413 -13.494 1.00 49.22 102 TRP A CA 1
ATOM 819 C C 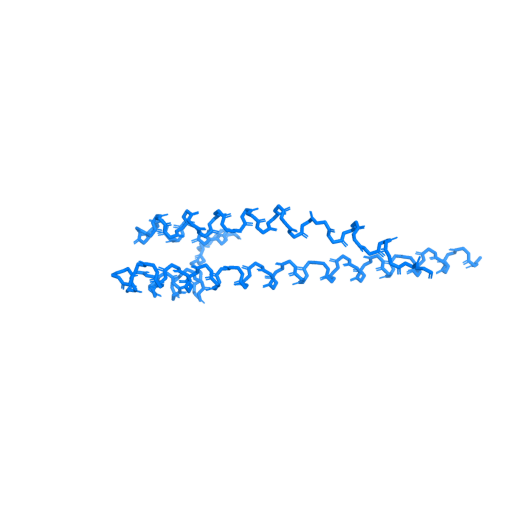. TRP A 1 102 ? -0.081 12.748 -13.642 1.00 49.22 102 TRP A C 1
ATOM 821 O O . TRP A 1 102 ? -1.221 12.787 -14.101 1.00 49.22 102 TRP A O 1
ATOM 831 N N . PRO A 1 103 ? 0.565 13.868 -13.254 1.00 52.88 103 PRO A N 1
ATOM 832 C CA . PRO A 1 103 ? 1.152 14.733 -14.278 1.00 52.88 103 PRO A CA 1
ATOM 833 C C . PRO A 1 103 ? 2.453 15.408 -13.797 1.00 52.88 103 PRO A C 1
ATOM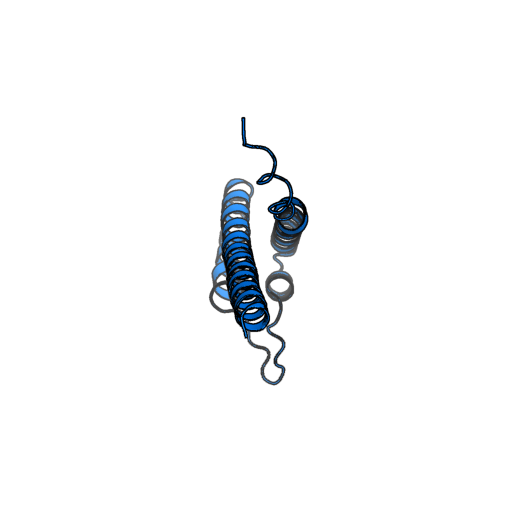 835 O O . PRO A 1 103 ? 2.597 16.630 -13.843 1.00 52.88 103 PRO A O 1
ATOM 838 N N . LEU A 1 104 ? 3.465 14.641 -13.382 1.00 48.66 104 LEU A N 1
ATOM 839 C CA . LEU A 1 104 ? 4.797 15.214 -13.101 1.00 48.66 104 LEU A CA 1
ATOM 840 C C . LEU A 1 104 ? 5.522 15.740 -14.361 1.00 48.66 104 LEU A C 1
ATOM 842 O O . LEU A 1 104 ? 6.623 16.274 -14.265 1.00 48.66 104 LEU A O 1
ATOM 846 N N . SER A 1 105 ? 4.893 15.636 -15.537 1.00 48.28 105 SER A N 1
ATOM 847 C CA . SER A 1 105 ? 5.389 16.202 -16.798 1.00 48.28 105 SER A CA 1
ATOM 848 C C . SER A 1 105 ? 4.826 17.593 -17.135 1.00 48.28 105 SER A C 1
ATOM 850 O O . SER A 1 105 ? 5.421 18.280 -17.960 1.00 48.28 105 SER A O 1
ATOM 852 N N . GLU A 1 106 ? 3.721 18.046 -16.523 1.00 48.53 106 GLU A N 1
ATOM 853 C CA . GLU A 1 106 ? 3.075 19.318 -16.916 1.00 48.53 106 GLU A CA 1
ATOM 854 C C . GLU A 1 106 ? 3.417 20.511 -16.009 1.00 48.53 106 GLU A C 1
ATOM 856 O O . GLU A 1 106 ? 3.477 21.645 -16.485 1.00 48.53 106 GLU A O 1
ATOM 861 N N . PHE A 1 107 ? 3.731 20.296 -14.728 1.00 53.06 107 PHE A N 1
ATOM 862 C CA . PHE A 1 107 ? 3.872 21.413 -13.780 1.00 53.06 107 PHE A CA 1
ATOM 863 C C . PHE A 1 107 ? 5.283 21.999 -13.633 1.00 53.06 107 PHE A C 1
ATOM 865 O O . PHE A 1 107 ? 5.442 23.016 -12.962 1.00 53.06 107 PHE A O 1
ATOM 872 N N . GLN A 1 108 ? 6.305 21.450 -14.301 1.00 48.84 108 GLN A N 1
ATOM 873 C CA . GLN A 1 108 ? 7.664 22.021 -14.261 1.00 48.84 108 GLN A CA 1
ATOM 874 C C . GLN A 1 108 ? 8.000 22.945 -15.449 1.00 48.84 108 GLN A C 1
ATOM 876 O O . GLN A 1 108 ? 9.104 23.480 -15.522 1.00 48.84 108 GLN A O 1
ATOM 881 N N . ALA A 1 109 ? 7.050 23.191 -16.358 1.00 44.44 109 ALA A N 1
ATOM 882 C CA . ALA A 1 109 ? 7.212 24.152 -17.456 1.00 44.44 109 ALA A CA 1
ATOM 883 C C . ALA A 1 109 ? 6.625 25.549 -17.158 1.00 44.44 109 ALA A C 1
ATOM 885 O O . ALA A 1 109 ? 6.720 26.438 -18.002 1.00 44.44 109 ALA A O 1
ATOM 886 N N . HIS A 1 110 ? 6.030 25.772 -15.977 1.00 45.47 110 HIS A N 1
ATOM 887 C CA . HIS A 1 110 ? 5.334 27.025 -15.652 1.00 45.47 110 HIS A CA 1
ATOM 888 C C . HIS A 1 110 ? 5.846 27.716 -14.378 1.00 45.47 110 HIS A C 1
ATOM 890 O O . HIS A 1 110 ? 5.073 28.188 -13.549 1.00 45.47 110 HIS A O 1
ATOM 896 N N . SER A 1 111 ? 7.167 27.804 -14.220 1.00 47.59 111 SER A N 1
ATOM 897 C CA . SER A 1 111 ? 7.774 28.698 -13.228 1.00 47.59 111 SER A CA 1
ATOM 898 C C . SER A 1 111 ? 9.075 29.310 -13.747 1.00 47.59 111 SER A C 1
ATOM 900 O O . SER A 1 111 ? 10.162 29.027 -13.248 1.00 47.59 111 SER A O 1
ATOM 902 N N . THR A 1 112 ? 8.954 30.169 -14.754 1.00 40.91 112 THR A N 1
ATOM 903 C CA . THR A 1 112 ? 9.937 31.225 -15.027 1.00 40.91 112 THR A CA 1
ATOM 904 C C . THR A 1 112 ? 9.181 32.529 -15.268 1.00 40.91 112 THR A C 1
ATOM 906 O O . THR A 1 112 ? 8.603 32.680 -16.348 1.00 40.91 112 THR A O 1
ATOM 909 N N . PRO A 1 113 ? 9.114 33.447 -14.289 1.00 47.25 113 PRO A N 1
ATOM 910 C CA . PRO A 1 113 ? 9.168 34.870 -14.597 1.00 47.25 113 PRO A CA 1
ATOM 911 C C . PRO A 1 113 ? 10.560 35.263 -15.119 1.00 47.25 113 PRO A C 1
ATOM 913 O O . PRO A 1 113 ? 11.557 34.624 -14.705 1.00 47.25 113 PRO A O 1
#

Foldseek 3Di:
DVVVVVVVVVVVVVVVVVVVLVVVLVVLLVVLLVVLLVVCCVVCVVCVVLSVCLCVDLPVPQDDDPPDPDRCHSLNRSVVSVVNVSSVSSVVSSVVCVVPVPPPPPPVVPDDD

Secondary structure (DSSP, 8-state):
-HHHHHHHHHHHHHHHHHHHHHHHHHHHHHHHHHHHHHHHHHH-GGGHHHHHHHIIIIIISPPB-TTSS-BPPHHHHHHHTT-HHHHHHHHHHHHHHHHHSTTTTTTTSS---

Mean predicted aligned error: 12.4 Å